Protein AF-A0A3N2Q3N5-F1 (afdb_monomer)

InterPro domains:
  IPR000679 Zinc finger, GATA-type [PF00320] (8-41)
  IPR000679 Zinc finger, GATA-type [PS00344] (8-33)
  IPR000679 Zinc finger, GATA-type [PS50114] (7-58)
  IPR000679 Zinc finger, GATA-type [SM00401] (2-54)
  IPR000679 Zinc finger, GATA-type [cd00202] (7-53)
  IPR013088 Zinc finger, NHR/GATA-type [G3DSA:3.30.50.10] (1-58)

pLDDT: mean 80.23, std 11.82, range [45.0, 92.38]

Radius of gyration: 16.29 Å; Cα contacts (8 Å, |Δi|>4): 61; chains: 1; bounding box: 34×23×48 Å

Nearest PDB structures (foldseek):
  8j48-assembly1_A  TM=9.887E-01  e=1.187E-03  Arabidopsis thaliana
  8j48-assembly1_D  TM=9.901E-01  e=2.132E-03  Arabidopsis thaliana
  2m9w-assembly1_A  TM=7.946E-01  e=3.997E-02  Homo sapiens
  1gau-assembly1_A  TM=6.662E-01  e=5.765E-02  Gallus gallus
  2xjy-assembly1_A  TM=5.080E-01  e=4.678E+00  Homo sapiens

Sequence (59 aa):
RAAPPGRCHSCNRIDTPEWRRGPDGARTLCNACGLHYAKLERKRQLEARQIRPKTPPRP

Organism: Sodiomyces alkalinus (strain CBS 110278 / VKM F-3762 / F11) (NCBI:txid1314773)

Structure (mmCIF, N/CA/C/O backbone):
data_AF-A0A3N2Q3N5-F1
#
_entry.id   AF-A0A3N2Q3N5-F1
#
loop_
_atom_site.group_PDB
_atom_site.id
_atom_site.type_symbol
_atom_site.label_atom_id
_atom_site.label_alt_id
_atom_site.label_comp_id
_atom_site.label_asym_id
_atom_site.label_entity_id
_atom_site.label_seq_id
_atom_site.pdbx_PDB_ins_code
_atom_site.Cartn_x
_atom_site.Cartn_y
_atom_site.Cartn_z
_atom_site.occupancy
_atom_site.B_iso_or_equiv
_atom_site.auth_seq_id
_atom_site.auth_comp_id
_atom_site.auth_asym_id
_atom_site.auth_atom_id
_atom_site.pdbx_PDB_model_num
ATOM 1 N N . ARG A 1 1 ? -1.074 -20.487 -9.543 1.00 45.00 1 ARG A N 1
ATOM 2 C CA . ARG A 1 1 ? -0.234 -19.272 -9.371 1.00 45.00 1 ARG A CA 1
ATOM 3 C C . ARG A 1 1 ? -0.990 -18.105 -10.001 1.00 45.00 1 ARG A C 1
ATOM 5 O O . ARG A 1 1 ? -1.121 -18.112 -11.213 1.00 45.00 1 ARG A O 1
ATOM 12 N N . ALA A 1 2 ? -1.539 -17.168 -9.223 1.00 54.59 2 ALA A N 1
ATOM 13 C CA . ALA A 1 2 ? -2.148 -15.968 -9.804 1.00 54.59 2 ALA A CA 1
ATOM 14 C C . ALA A 1 2 ? -1.034 -15.106 -10.420 1.00 54.59 2 ALA A C 1
ATOM 16 O O . ALA A 1 2 ? -0.075 -14.755 -9.722 1.00 54.59 2 ALA A O 1
ATOM 17 N N . ALA A 1 3 ? -1.110 -14.851 -11.727 1.00 59.25 3 ALA A N 1
ATOM 18 C CA . ALA A 1 3 ? -0.210 -13.921 -12.396 1.00 59.25 3 ALA A CA 1
ATOM 19 C C . ALA A 1 3 ? -0.371 -12.536 -11.746 1.00 59.25 3 ALA A C 1
ATOM 21 O O . ALA A 1 3 ? -1.502 -12.153 -11.437 1.00 59.25 3 ALA A O 1
ATOM 22 N N . PRO A 1 4 ? 0.722 -11.801 -11.471 1.00 61.59 4 PRO A N 1
ATOM 23 C CA . PRO A 1 4 ? 0.585 -10.433 -11.005 1.00 61.59 4 PRO A CA 1
ATOM 24 C C . PRO A 1 4 ? -0.179 -9.643 -12.078 1.00 61.59 4 PRO A C 1
ATOM 26 O O . PRO A 1 4 ? 0.167 -9.760 -13.258 1.00 61.59 4 PRO A O 1
ATOM 29 N N . PRO A 1 5 ? -1.214 -8.865 -11.719 1.00 64.25 5 PRO A N 1
ATOM 30 C CA . PRO A 1 5 ? -1.760 -7.894 -12.645 1.00 64.25 5 PRO A CA 1
ATOM 31 C C . PRO A 1 5 ? -0.594 -7.004 -13.050 1.00 64.25 5 PRO A C 1
ATOM 33 O O . PRO A 1 5 ? 0.092 -6.454 -12.194 1.00 64.25 5 PRO A O 1
ATOM 36 N N . GLY A 1 6 ? -0.339 -6.870 -14.349 1.00 76.38 6 GLY A N 1
ATOM 37 C CA . GLY A 1 6 ? 0.750 -6.032 -14.856 1.00 76.38 6 GLY A CA 1
ATOM 38 C C . GLY A 1 6 ? 0.569 -4.543 -14.543 1.00 76.38 6 GLY A C 1
ATOM 39 O O . GLY A 1 6 ? 1.219 -3.726 -15.172 1.00 76.38 6 GLY A O 1
ATOM 40 N N . ARG A 1 7 ? -0.351 -4.179 -13.636 1.00 87.50 7 ARG A N 1
ATOM 41 C CA . ARG A 1 7 ? -0.777 -2.829 -13.299 1.00 87.50 7 ARG A CA 1
ATOM 42 C C . ARG A 1 7 ? -1.377 -2.748 -11.890 1.00 87.50 7 ARG A C 1
ATOM 44 O O . ARG A 1 7 ? -2.223 -3.555 -11.522 1.00 87.50 7 ARG A O 1
ATOM 51 N N . CYS A 1 8 ? -0.989 -1.723 -11.131 1.00 89.19 8 CYS A N 1
ATOM 52 C CA . CYS A 1 8 ? -1.562 -1.402 -9.825 1.00 89.19 8 CYS A CA 1
ATOM 53 C C . CYS A 1 8 ? -3.039 -1.024 -9.960 1.00 89.19 8 CYS A C 1
ATOM 55 O O . CYS A 1 8 ? -3.377 -0.176 -10.778 1.00 89.19 8 CYS A O 1
ATOM 57 N N . HIS A 1 9 ? -3.906 -1.586 -9.122 1.00 86.56 9 HIS A N 1
ATOM 58 C CA . HIS A 1 9 ? -5.339 -1.290 -9.147 1.00 86.56 9 HIS A CA 1
ATOM 59 C C . HIS A 1 9 ? -5.675 0.145 -8.697 1.00 86.56 9 HIS A C 1
ATOM 61 O O . HIS A 1 9 ? -6.667 0.713 -9.128 1.00 86.56 9 HIS A O 1
ATOM 67 N N . SER A 1 10 ? -4.839 0.748 -7.842 1.00 86.69 10 SER A N 1
ATOM 68 C CA . SER A 1 10 ? -5.105 2.075 -7.264 1.00 86.69 10 SER A CA 1
ATOM 69 C C . SER A 1 10 ? -4.538 3.237 -8.081 1.00 86.69 10 SER A C 1
ATOM 71 O O . SER A 1 10 ? -5.165 4.287 -8.154 1.00 86.69 10 SER A O 1
ATOM 73 N N . CYS A 1 11 ? -3.342 3.085 -8.652 1.00 90.25 11 CYS A N 1
ATOM 74 C CA . CYS A 1 11 ? -2.657 4.166 -9.374 1.00 90.25 11 CYS A CA 1
ATOM 75 C C . CYS A 1 11 ? -2.285 3.801 -10.809 1.00 90.25 11 CYS A C 1
ATOM 77 O O . CYS A 1 11 ? -1.578 4.551 -11.476 1.00 90.25 11 CYS A O 1
ATOM 79 N N . ASN A 1 12 ? -2.695 2.621 -11.272 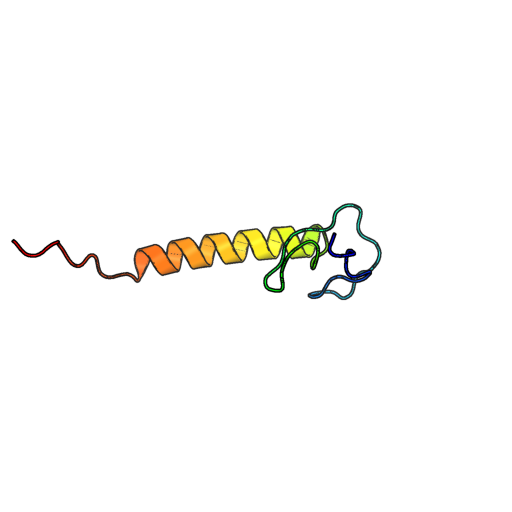1.00 88.19 12 ASN A N 1
ATOM 80 C CA . ASN A 1 12 ? -2.464 2.141 -12.629 1.00 88.19 12 ASN A CA 1
ATOM 81 C C . ASN A 1 12 ? -0.983 2.078 -13.042 1.00 88.19 12 ASN A C 1
ATOM 83 O O . ASN A 1 12 ? -0.664 1.963 -14.224 1.00 88.19 12 ASN A O 1
ATOM 87 N N . ARG A 1 13 ? -0.066 2.077 -12.069 1.00 86.25 13 ARG A N 1
ATOM 88 C CA . ARG A 1 13 ? 1.370 1.943 -12.308 1.00 86.25 13 ARG A CA 1
ATOM 89 C C . ARG A 1 13 ? 1.730 0.494 -12.621 1.00 86.25 13 ARG A C 1
ATOM 91 O O . ARG A 1 13 ? 1.384 -0.404 -11.856 1.00 86.25 13 ARG A O 1
ATOM 98 N N . ILE A 1 14 ? 2.419 0.300 -13.737 1.00 85.75 14 ILE A N 1
ATOM 99 C CA . ILE A 1 14 ? 2.920 -1.000 -14.208 1.00 85.75 14 ILE A CA 1
ATOM 100 C C . ILE A 1 14 ? 4.367 -1.257 -13.765 1.00 85.75 14 ILE A C 1
ATOM 102 O O . ILE A 1 14 ? 4.773 -2.398 -1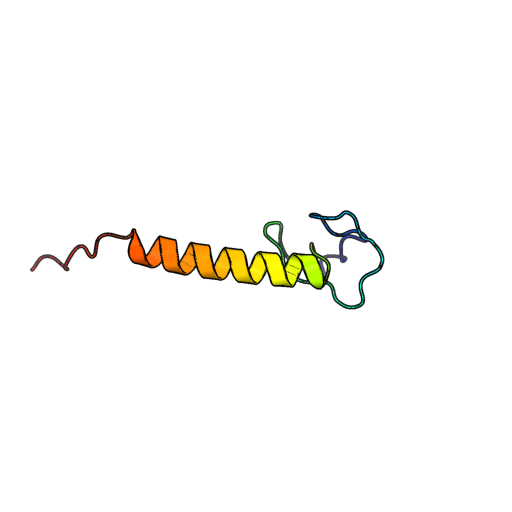3.580 1.00 85.75 14 ILE A O 1
ATOM 106 N N . ASP A 1 15 ? 5.114 -0.179 -13.524 1.00 84.88 15 ASP A N 1
ATOM 107 C CA . ASP A 1 15 ? 6.502 -0.210 -13.084 1.00 84.88 15 ASP A CA 1
ATOM 108 C C . ASP A 1 15 ? 6.564 -0.163 -11.552 1.00 84.88 15 ASP A C 1
ATOM 110 O O . ASP A 1 15 ? 6.340 0.873 -10.918 1.00 84.88 15 ASP A O 1
ATOM 114 N N . THR A 1 16 ? 6.754 -1.314 -10.914 1.00 83.62 16 THR A N 1
ATOM 115 C CA . THR A 1 16 ? 6.944 -1.362 -9.466 1.00 83.62 16 THR A CA 1
ATOM 116 C C . THR A 1 16 ? 7.935 -2.455 -9.089 1.00 83.62 16 THR A C 1
ATOM 118 O O . THR A 1 16 ? 7.820 -3.574 -9.589 1.00 83.62 16 THR A O 1
ATOM 121 N N . PRO A 1 17 ? 8.887 -2.163 -8.185 1.00 84.94 17 PRO A N 1
ATOM 122 C CA . PRO A 1 17 ? 9.873 -3.154 -7.763 1.00 84.94 17 PRO A CA 1
ATOM 123 C C . PRO A 1 17 ? 9.250 -4.276 -6.922 1.00 84.94 17 PRO A C 1
ATOM 125 O O . PRO A 1 17 ? 9.789 -5.375 -6.864 1.00 84.94 17 PRO A O 1
ATOM 128 N N . GLU A 1 18 ? 8.108 -4.021 -6.274 1.00 86.62 18 GLU A N 1
ATOM 129 C CA . GLU A 1 18 ? 7.424 -4.996 -5.428 1.00 86.62 18 GLU A CA 1
ATOM 130 C C . GLU A 1 18 ? 5.904 -4.864 -5.551 1.00 86.62 18 GLU A C 1
ATOM 132 O O . GLU A 1 18 ? 5.326 -3.796 -5.324 1.00 86.62 18 GLU A O 1
ATOM 137 N N . TRP A 1 19 ? 5.253 -5.985 -5.861 1.00 87.06 19 TRP A N 1
ATOM 138 C CA . TRP A 1 19 ? 3.800 -6.09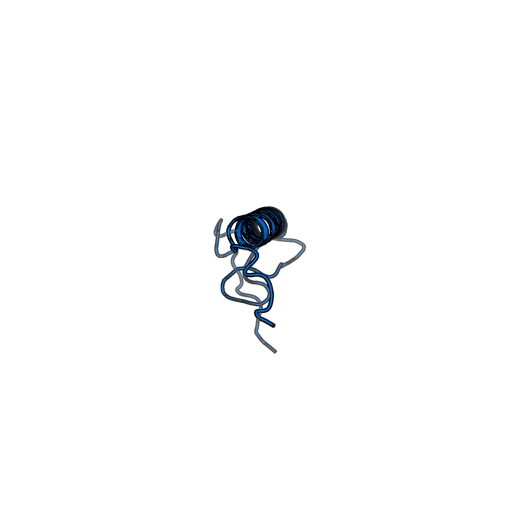9 -5.884 1.00 87.06 19 TRP A CA 1
ATOM 139 C C . TRP A 1 19 ? 3.273 -6.567 -4.532 1.00 87.06 19 TRP A C 1
ATOM 141 O O . TRP A 1 19 ? 3.610 -7.649 -4.046 1.00 87.06 19 TRP A O 1
ATOM 151 N N . ARG A 1 20 ? 2.378 -5.775 -3.949 1.00 89.81 20 ARG A N 1
ATOM 152 C CA . ARG A 1 20 ? 1.762 -6.009 -2.642 1.00 89.81 20 ARG A CA 1
ATOM 153 C C . ARG A 1 20 ? 0.319 -6.487 -2.770 1.00 89.81 20 ARG A C 1
ATOM 155 O O . ARG A 1 20 ? -0.341 -6.307 -3.792 1.00 89.81 20 ARG A O 1
ATOM 162 N N . ARG A 1 21 ? -0.168 -7.134 -1.707 1.00 85.19 21 ARG A N 1
ATOM 163 C CA . ARG A 1 21 ? -1.576 -7.530 -1.557 1.00 85.19 21 ARG A CA 1
ATOM 164 C C . ARG A 1 21 ? -2.456 -6.298 -1.365 1.00 85.19 21 ARG A C 1
ATOM 166 O O . ARG A 1 21 ? -2.116 -5.426 -0.569 1.00 85.19 21 ARG A O 1
ATOM 173 N N . GLY A 1 22 ? -3.564 -6.260 -2.091 1.00 84.38 22 GLY A N 1
ATOM 174 C CA . GLY A 1 22 ? -4.603 -5.246 -1.970 1.00 84.38 22 GLY A CA 1
ATOM 175 C C . GLY A 1 22 ? -5.965 -5.865 -1.652 1.00 84.38 22 GLY A C 1
ATOM 176 O O . GLY A 1 22 ? -6.034 -7.068 -1.385 1.00 84.38 22 GLY A O 1
ATOM 177 N N . PRO A 1 23 ? -7.040 -5.062 -1.703 1.00 80.06 23 PRO A N 1
ATOM 178 C CA . PRO A 1 23 ? -8.392 -5.508 -1.363 1.00 80.06 23 PRO A CA 1
ATOM 179 C C . PRO A 1 23 ? -8.885 -6.633 -2.282 1.00 80.06 23 PRO A C 1
ATOM 181 O O . PRO A 1 23 ? -9.489 -7.589 -1.811 1.00 80.06 23 PRO A O 1
ATOM 184 N N . ASP A 1 24 ? -8.542 -6.568 -3.568 1.00 76.12 24 ASP A N 1
ATOM 185 C CA . ASP A 1 24 ? -8.933 -7.553 -4.586 1.00 76.12 24 ASP A CA 1
ATOM 18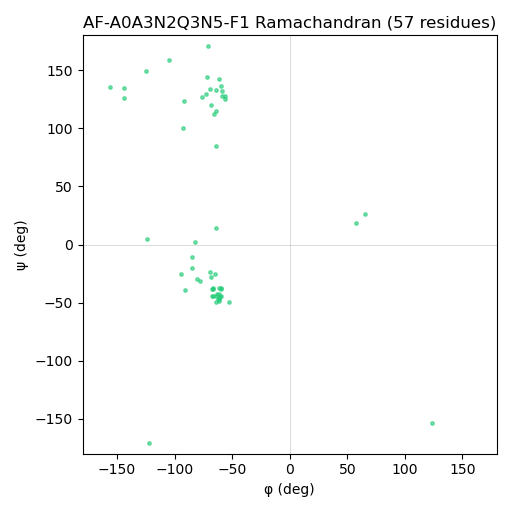6 C C . ASP A 1 24 ? -8.043 -8.811 -4.615 1.00 76.12 24 ASP A C 1
ATOM 188 O O . ASP A 1 24 ? -8.224 -9.689 -5.457 1.00 76.12 24 ASP A O 1
ATOM 192 N N . GLY A 1 25 ? -7.053 -8.918 -3.718 1.00 77.88 25 GLY A N 1
ATOM 193 C CA . GLY A 1 25 ? -6.244 -10.127 -3.550 1.00 77.88 25 GLY A CA 1
ATOM 194 C C . GLY A 1 25 ? -4.731 -9.946 -3.702 1.00 77.88 25 GLY A C 1
ATOM 195 O O . GLY A 1 25 ? -4.141 -8.907 -3.391 1.00 77.88 25 GLY A O 1
ATOM 196 N N . ALA A 1 26 ? -4.054 -11.029 -4.101 1.00 78.06 26 ALA A N 1
ATOM 197 C CA . ALA A 1 26 ? -2.595 -11.095 -4.146 1.00 78.06 26 ALA A CA 1
ATOM 198 C C . ALA A 1 26 ? -1.991 -10.282 -5.292 1.00 78.06 26 ALA A C 1
ATOM 200 O O . ALA A 1 26 ? -2.344 -10.498 -6.443 1.00 78.06 26 ALA A O 1
ATOM 201 N N . ARG A 1 27 ? -1.003 -9.431 -4.965 1.00 80.69 27 ARG A N 1
ATOM 202 C CA . ARG A 1 27 ? -0.186 -8.669 -5.929 1.00 80.69 27 ARG A CA 1
ATOM 203 C C . ARG A 1 27 ? -0.959 -7.620 -6.739 1.00 80.69 27 ARG A C 1
ATOM 205 O O . ARG A 1 27 ? -0.536 -7.277 -7.829 1.00 80.69 27 ARG A O 1
ATOM 212 N N . THR A 1 28 ? -2.062 -7.085 -6.223 1.00 87.06 28 THR A N 1
ATOM 213 C CA . THR A 1 28 ? -2.906 -6.119 -6.948 1.00 87.06 28 THR A CA 1
ATOM 214 C C . THR A 1 28 ? -2.451 -4.666 -6.834 1.00 87.06 28 THR A C 1
ATOM 216 O O . THR A 1 28 ? -2.936 -3.808 -7.572 1.00 87.06 28 THR A O 1
ATOM 219 N N . LEU A 1 29 ? -1.506 -4.367 -5.940 1.00 90.25 29 LEU A N 1
ATOM 220 C CA . LEU A 1 29 ? -1.031 -3.009 -5.690 1.00 90.25 29 LEU A CA 1
ATOM 221 C C . LEU A 1 29 ? 0.485 -2.903 -5.857 1.00 90.25 29 LEU A C 1
ATOM 223 O O . LEU A 1 29 ? 1.221 -3.841 -5.564 1.00 90.25 29 LEU A O 1
ATOM 227 N N . CYS A 1 30 ? 0.957 -1.732 -6.276 1.00 92.38 30 CYS A N 1
ATOM 228 C CA . CYS A 1 30 ? 2.378 -1.395 -6.243 1.00 92.38 30 CYS A CA 1
ATOM 229 C C . CYS A 1 30 ? 2.867 -1.175 -4.803 1.00 92.38 30 CYS A C 1
ATOM 231 O O . CYS A 1 30 ? 2.058 -1.055 -3.880 1.00 92.38 30 CYS A O 1
ATOM 233 N N . ASN A 1 31 ? 4.181 -1.050 -4.609 1.00 90.69 31 ASN A N 1
ATOM 234 C CA . ASN A 1 31 ? 4.770 -0.843 -3.282 1.00 90.69 31 ASN A CA 1
ATOM 235 C C . ASN A 1 31 ? 4.135 0.339 -2.515 1.00 90.69 31 ASN A C 1
ATOM 237 O O . ASN A 1 31 ? 3.688 0.182 -1.380 1.00 90.69 31 ASN A O 1
ATOM 241 N N . ALA A 1 32 ? 4.011 1.505 -3.158 1.00 91.19 32 ALA A N 1
ATOM 242 C CA . ALA A 1 32 ? 3.451 2.705 -2.532 1.00 91.19 32 ALA A CA 1
ATOM 243 C C . ALA A 1 32 ? 1.967 2.536 -2.150 1.00 91.19 32 ALA A C 1
ATOM 245 O O . ALA A 1 32 ? 1.583 2.773 -1.003 1.00 91.19 32 ALA A O 1
ATOM 246 N N . CYS A 1 33 ? 1.134 2.066 -3.086 1.00 91.44 33 CYS A N 1
ATOM 247 C CA . CYS A 1 33 ? -0.293 1.851 -2.837 1.00 91.44 33 CYS A CA 1
ATOM 248 C C . CYS A 1 33 ? -0.536 0.725 -1.827 1.00 91.44 33 CYS A C 1
ATOM 250 O O . CYS A 1 33 ? -1.418 0.839 -0.982 1.00 91.44 33 CYS A O 1
ATOM 252 N N . GLY A 1 34 ? 0.259 -0.343 -1.873 1.00 91.75 34 GLY A N 1
ATOM 253 C CA . GLY A 1 34 ? 0.157 -1.464 -0.946 1.00 91.75 34 GLY A CA 1
ATOM 254 C C . GLY A 1 34 ? 0.517 -1.086 0.488 1.00 91.75 34 GLY A C 1
ATOM 255 O O . GLY A 1 34 ? -0.152 -1.524 1.419 1.00 91.75 34 GLY A O 1
ATOM 256 N N . LEU A 1 35 ? 1.532 -0.237 0.684 1.00 91.81 35 LEU A N 1
ATOM 257 C CA . LEU A 1 35 ? 1.861 0.315 2.003 1.00 91.81 35 LEU A CA 1
ATOM 258 C C . LEU A 1 35 ? 0.730 1.197 2.544 1.00 91.81 35 LEU A C 1
ATOM 260 O O . LEU A 1 35 ? 0.351 1.069 3.710 1.00 91.81 35 LEU A O 1
ATOM 26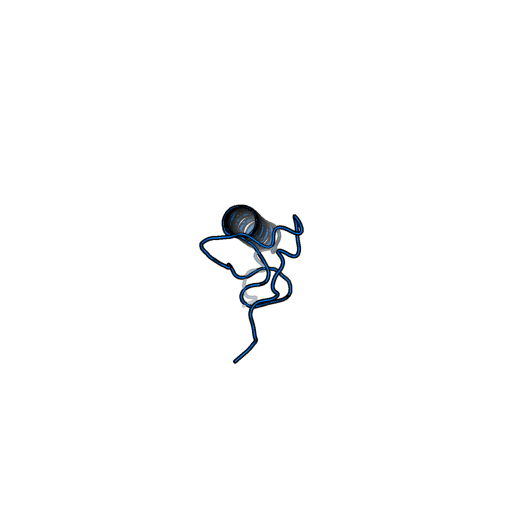4 N N . HIS A 1 36 ? 0.163 2.058 1.695 1.00 91.94 36 HIS A N 1
ATOM 265 C CA . HIS A 1 36 ? -0.969 2.901 2.073 1.00 91.94 36 HIS A CA 1
ATOM 266 C C . HIS A 1 36 ? -2.195 2.059 2.457 1.00 91.94 36 HIS A C 1
ATOM 268 O O . HIS A 1 36 ? -2.783 2.265 3.519 1.00 91.94 36 HIS A O 1
ATOM 274 N N . TYR A 1 37 ? -2.528 1.058 1.640 1.00 90.75 37 TYR A N 1
ATOM 275 C CA . TYR A 1 37 ? -3.631 0.139 1.900 1.00 90.75 37 TYR A CA 1
ATOM 276 C C . TYR A 1 37 ? -3.432 -0.643 3.203 1.00 90.75 37 TYR A C 1
ATOM 278 O O . TYR A 1 37 ? -4.338 -0.687 4.026 1.00 90.75 37 TYR A O 1
ATOM 286 N N . ALA A 1 38 ? -2.233 -1.174 3.462 1.00 89.81 38 ALA A N 1
ATOM 287 C CA . ALA A 1 38 ? -1.935 -1.865 4.718 1.00 89.81 38 ALA A CA 1
ATOM 288 C C . ALA A 1 38 ? -2.129 -0.962 5.951 1.00 89.81 38 ALA A C 1
ATOM 290 O O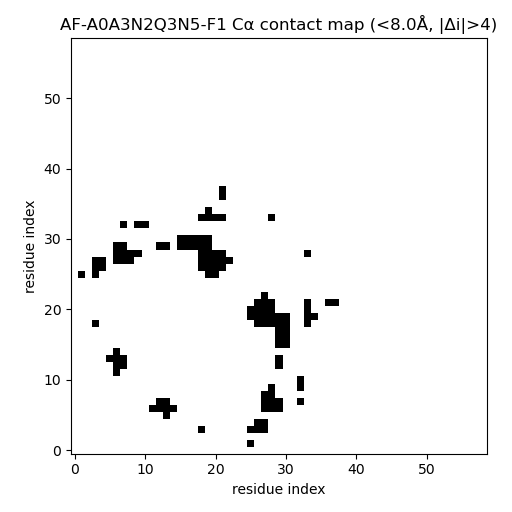 . ALA A 1 38 ? -2.625 -1.412 6.987 1.00 89.81 38 ALA A O 1
ATOM 291 N N . LYS A 1 39 ? -1.774 0.327 5.846 1.00 90.31 39 LYS A N 1
ATOM 292 C CA . LYS A 1 39 ? -2.010 1.311 6.911 1.00 90.31 39 LYS A CA 1
ATOM 293 C C . LYS A 1 39 ? -3.505 1.566 7.122 1.00 90.31 39 LYS A C 1
ATOM 295 O O . LYS A 1 39 ? -3.948 1.593 8.270 1.00 90.31 39 LYS A O 1
ATOM 300 N N . LEU A 1 40 ? -4.267 1.731 6.039 1.00 90.19 40 LEU A N 1
ATOM 301 C CA . LEU A 1 40 ? -5.721 1.906 6.092 1.00 90.19 40 LEU A CA 1
ATOM 302 C C . LEU A 1 40 ? -6.418 0.681 6.685 1.00 90.19 40 LEU A C 1
ATOM 304 O O . LEU A 1 40 ? -7.219 0.834 7.598 1.0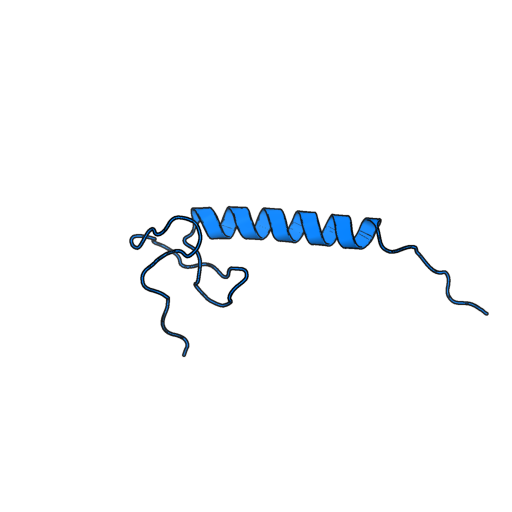0 90.19 40 LEU A O 1
ATOM 308 N N . GLU A 1 41 ? -6.071 -0.524 6.236 1.00 88.56 41 GLU A N 1
ATOM 309 C CA . GLU A 1 41 ? -6.617 -1.776 6.765 1.00 88.56 41 GLU A CA 1
ATOM 310 C C . GLU A 1 41 ? -6.324 -1.922 8.255 1.00 88.56 41 GLU A C 1
ATOM 312 O O . GLU A 1 41 ? -7.222 -2.227 9.036 1.00 88.56 41 GLU A O 1
ATOM 317 N N . ARG A 1 42 ? -5.095 -1.623 8.693 1.00 88.56 42 ARG A N 1
ATOM 318 C CA . ARG A 1 42 ? -4.759 -1.634 10.120 1.00 88.56 42 ARG A CA 1
ATOM 319 C C . ARG A 1 42 ? -5.595 -0.626 10.908 1.00 88.56 42 ARG A C 1
ATOM 321 O O . ARG A 1 42 ? -6.076 -0.969 11.985 1.00 88.56 42 ARG A O 1
ATOM 328 N N . LYS A 1 43 ? -5.799 0.589 10.384 1.00 89.62 43 LYS A N 1
ATOM 329 C CA . LYS A 1 43 ? -6.671 1.591 11.015 1.00 89.62 43 LYS A CA 1
ATOM 330 C C . LYS A 1 43 ? -8.115 1.081 11.096 1.00 89.62 43 LYS A C 1
ATOM 332 O O . LYS A 1 43 ? -8.679 1.050 12.183 1.00 89.62 43 LYS A O 1
ATOM 337 N N . ARG A 1 44 ? -8.653 0.560 9.992 1.00 88.12 44 ARG A N 1
ATOM 338 C CA . ARG A 1 44 ? -10.001 -0.014 9.908 1.00 88.12 44 ARG A CA 1
ATOM 339 C C . ARG A 1 44 ? -10.192 -1.186 10.866 1.00 88.12 44 ARG A C 1
ATOM 341 O O . ARG A 1 44 ? -11.250 -1.303 11.468 1.00 88.12 44 ARG A O 1
ATOM 348 N N . GLN A 1 45 ? -9.185 -2.039 11.053 1.00 86.56 45 GLN A N 1
ATOM 349 C CA . GLN A 1 45 ? -9.232 -3.131 12.029 1.00 86.56 45 GLN A CA 1
ATOM 350 C C . GLN A 1 45 ? -9.238 -2.627 13.476 1.00 86.56 45 GLN A C 1
ATOM 352 O O . GLN A 1 45 ? -9.926 -3.206 14.315 1.00 86.56 45 GLN A O 1
ATOM 357 N N . LEU A 1 46 ? -8.484 -1.569 13.784 1.00 86.19 46 LEU A N 1
ATOM 358 C CA . LEU A 1 46 ? -8.504 -0.935 15.105 1.00 86.19 46 LEU A CA 1
ATOM 359 C C . LEU A 1 46 ? -9.856 -0.262 15.370 1.00 86.19 46 LEU A C 1
ATOM 361 O O . LEU A 1 46 ? -10.451 -0.495 16.418 1.00 86.19 46 LEU A O 1
ATOM 365 N N . GLU A 1 47 ? -10.392 0.463 14.390 1.00 84.88 47 GLU A N 1
ATOM 366 C CA . GLU A 1 47 ? -11.728 1.062 14.463 1.00 84.88 47 GLU A CA 1
ATOM 367 C C . GLU A 1 47 ? -12.817 -0.019 14.577 1.00 84.88 47 GLU A C 1
ATOM 369 O O . GLU A 1 47 ? -13.690 0.045 15.434 1.00 84.88 47 GLU A O 1
ATOM 374 N N . ALA A 1 48 ? -12.727 -1.110 13.820 1.00 81.38 48 ALA A N 1
ATOM 375 C CA . ALA A 1 48 ? -13.644 -2.239 13.965 1.00 81.38 48 ALA A CA 1
ATOM 376 C C . ALA A 1 48 ? -13.516 -2.949 15.327 1.00 81.38 48 ALA A C 1
ATOM 378 O O . ALA A 1 48 ? -14.464 -3.588 15.779 1.00 81.38 48 ALA A O 1
ATOM 379 N N . ARG A 1 49 ? -12.358 -2.872 15.996 1.00 74.88 49 ARG A N 1
ATOM 380 C CA . ARG A 1 49 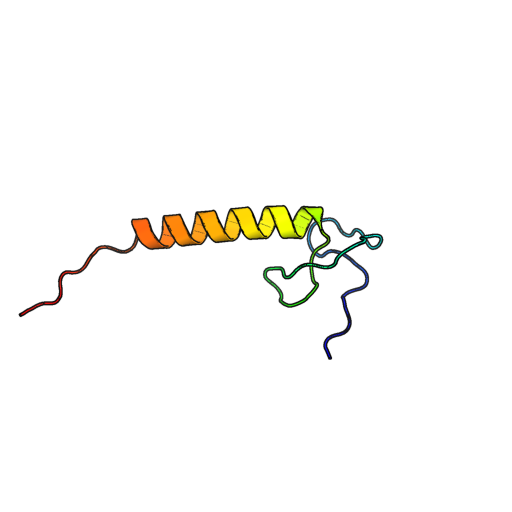? -12.180 -3.369 17.371 1.00 74.88 49 ARG A CA 1
ATOM 381 C C . ARG A 1 49 ? -12.753 -2.409 18.411 1.00 74.88 49 ARG A C 1
ATOM 383 O O . ARG A 1 49 ? -13.219 -2.891 19.435 1.00 74.88 49 ARG A O 1
ATOM 390 N N . GLN A 1 50 ? -12.738 -1.101 18.156 1.00 69.44 50 GLN A N 1
ATOM 391 C CA . GLN A 1 50 ? -13.273 -0.095 19.080 1.00 69.44 50 GLN A CA 1
ATOM 392 C C . GLN A 1 50 ? -14.807 0.028 18.987 1.00 69.44 50 GLN A C 1
ATOM 394 O O . GLN A 1 50 ? -15.451 0.338 19.981 1.00 69.44 50 GLN A O 1
ATOM 399 N N . ILE A 1 51 ? -15.390 -0.234 17.809 1.00 64.19 51 ILE A N 1
ATOM 400 C CA . ILE A 1 51 ? -16.840 -0.121 17.562 1.00 64.19 51 ILE A CA 1
ATOM 401 C C . ILE A 1 51 ? -17.591 -1.394 17.974 1.00 64.19 51 ILE A C 1
ATOM 403 O O . ILE A 1 51 ? -18.794 -1.336 18.210 1.00 64.19 51 ILE A O 1
ATOM 407 N N . ARG A 1 52 ? -16.920 -2.551 18.099 1.00 61.59 52 ARG A N 1
ATOM 408 C CA . ARG A 1 52 ? -17.578 -3.738 18.661 1.00 61.59 52 ARG A CA 1
ATOM 409 C C . ARG A 1 52 ? -17.951 -3.445 20.118 1.00 61.59 52 ARG A C 1
ATOM 411 O O . ARG A 1 52 ? -17.034 -3.300 20.931 1.00 61.59 52 ARG A O 1
ATOM 418 N N . PRO A 1 53 ? -19.249 -3.398 20.479 1.00 57.78 53 PRO A N 1
ATOM 419 C CA . PRO A 1 53 ? -19.614 -3.358 21.880 1.00 57.78 53 PRO A CA 1
ATOM 420 C C . PRO A 1 53 ? -19.030 -4.616 22.518 1.00 57.78 53 PRO A C 1
ATOM 422 O O . PRO A 1 53 ? -19.208 -5.728 22.015 1.00 57.78 53 PRO A O 1
ATOM 425 N N . LYS A 1 54 ? -18.277 -4.440 23.604 1.00 59.62 54 LYS A N 1
ATOM 426 C CA . LYS A 1 54 ? -17.938 -5.542 24.494 1.00 59.62 54 LYS A CA 1
ATOM 427 C C . LYS A 1 54 ? -19.244 -6.032 25.103 1.00 59.62 54 LYS A C 1
ATOM 429 O O . LYS A 1 54 ? -19.617 -5.574 26.173 1.00 59.62 54 LYS A O 1
ATOM 434 N N . THR A 1 55 ? -19.967 -6.908 24.416 1.00 62.06 55 THR A N 1
ATOM 435 C CA . THR A 1 55 ? -21.028 -7.669 25.064 1.00 62.06 55 THR A CA 1
ATOM 436 C C . THR A 1 55 ? -20.321 -8.564 26.081 1.00 62.06 55 THR A C 1
ATOM 438 O O . THR A 1 55 ? -19.516 -9.405 25.668 1.00 62.06 55 THR A O 1
ATOM 441 N N . PRO A 1 56 ? -20.504 -8.352 27.397 1.00 68.00 56 PRO A N 1
ATOM 442 C CA . PRO A 1 56 ? -19.973 -9.286 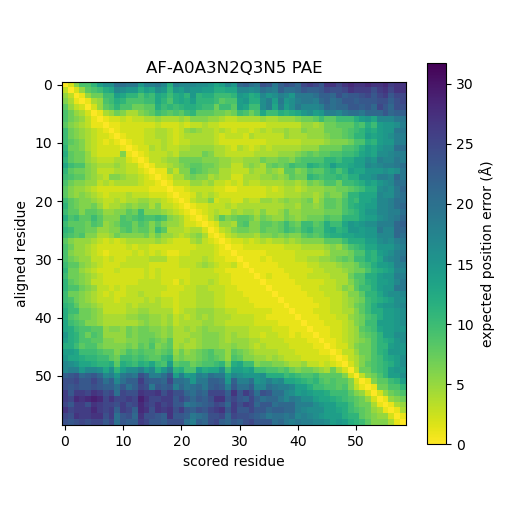28.373 1.00 68.00 56 PRO A CA 1
ATOM 443 C C . PRO A 1 56 ? -20.641 -10.650 28.140 1.00 68.00 56 PRO A C 1
ATOM 445 O O . PRO A 1 56 ? -21.827 -10.683 27.787 1.00 68.00 56 PRO A O 1
ATOM 448 N N . PRO A 1 57 ? -19.915 -11.772 28.291 1.00 68.12 57 PRO A N 1
ATOM 449 C CA . PRO A 1 57 ? -20.560 -13.076 28.311 1.00 68.12 57 PRO A CA 1
ATOM 450 C C . PRO A 1 57 ? -21.617 -13.067 29.425 1.00 68.12 57 PRO A C 1
ATOM 452 O O . PRO A 1 57 ? -21.347 -12.644 30.550 1.00 68.12 57 PRO A O 1
ATOM 455 N N . ARG A 1 58 ? -22.846 -13.441 29.068 1.00 63.00 58 ARG A N 1
ATOM 456 C CA . ARG A 1 58 ? -23.968 -13.595 30.003 1.00 63.00 58 ARG A CA 1
ATOM 457 C C . ARG A 1 58 ? -23.712 -14.866 30.848 1.00 63.00 58 ARG A C 1
ATOM 459 O O . ARG A 1 58 ? -23.112 -15.783 30.287 1.00 63.00 58 ARG A O 1
ATOM 466 N N . PRO A 1 59 ? -24.080 -14.886 32.147 1.00 70.62 59 PRO A N 1
ATOM 467 C CA . PRO A 1 59 ? -23.766 -15.975 33.081 1.00 70.62 59 PRO A CA 1
ATOM 468 C C . PRO A 1 59 ? -24.308 -17.337 32.652 1.00 70.62 59 PRO A C 1
ATOM 470 O O . PRO A 1 59 ? -25.361 -17.362 31.971 1.00 70.62 59 PRO A O 1
#

Solvent-accessible surface area (backbone atoms only — not comparable to full-atom values): 3586 Å² total; per-residue (Å²): 132,86,75,60,56,76,36,14,76,87,76,63,47,60,84,57,99,42,66,24,56,42,96,97,35,78,28,34,15,28,50,70,57,17,53,52,48,52,53,49,51,53,49,52,52,51,51,56,59,70,70,49,76,82,73,71,85,77,136

Secondary structure (DSSP, 8-state):
-PPPPSS-TTT-----S-EEEETTEEEEEEHHHHHHHHHHHHHHHHHHHHHS---PPP-

Mean predicted aligned error: 8.84 Å

Foldseek 3Di:
DDDAPCAAPPPRDNDAPDFAAAPVGGRNHHPVVRVVRVVVVVVVVVVVVVPPPPPDPDD